Protein AF-A0ABD5R5C5-F1 (afdb_monomer_lite)

Sequence (71 aa):
MRVADNIISATIHTLDMVSRENQTILGFGLLALVLLYLVATLTTLPTWVSIAVVIVVGVIVPQVINNTRGE

Radius of gyration: 18.27 Å; chains: 1; bounding box: 32×16×56 Å

Secondary structure (DSSP, 8-state):
-HHHHHHHHHHHHHHHHHHHHHHHHHHHHHHHHHHHHHHHHH----HHHHHHHHHIIIIIHHHHHHHHH--

Foldseek 3Di:
DVVVVVVVVVVVVVVVLVVVLVVLLVVQQVVLVVVLVCCVVVHPDDPVVSVVSSCCRNPVVSVVVSVVVVD

pLDDT: mean 81.4, std 7.23, range [46.78, 89.44]

Structure (mmCIF, N/CA/C/O backbone):
data_AF-A0ABD5R5C5-F1
#
_entry.id   AF-A0ABD5R5C5-F1
#
loop_
_atom_site.group_PDB
_atom_site.id
_atom_site.type_symbol
_atom_site.label_atom_id
_atom_site.label_alt_id
_atom_site.label_comp_id
_atom_site.label_asym_id
_atom_site.label_entity_id
_atom_site.label_seq_id
_atom_site.pdbx_PDB_ins_code
_atom_site.Cartn_x
_atom_site.Cartn_y
_atom_site.Cartn_z
_atom_site.occupancy
_atom_site.B_iso_or_equiv
_atom_site.auth_seq_id
_atom_site.auth_comp_id
_atom_site.auth_asym_id
_atom_site.auth_atom_id
_atom_site.pdbx_PDB_model_num
ATOM 1 N N . MET A 1 1 ? 24.166 4.984 -37.004 1.00 65.38 1 MET A N 1
ATOM 2 C CA . MET A 1 1 ? 23.367 6.008 -36.300 1.00 65.38 1 MET A CA 1
ATOM 3 C C . MET A 1 1 ? 22.059 5.420 -35.769 1.00 65.38 1 MET A C 1
ATOM 5 O O . MET A 1 1 ? 21.988 5.227 -34.570 1.00 65.38 1 MET A O 1
ATOM 9 N N . ARG A 1 2 ? 21.147 4.919 -36.623 1.00 77.31 2 ARG A N 1
ATOM 10 C CA . ARG A 1 2 ? 19.851 4.308 -36.219 1.00 77.31 2 ARG A CA 1
ATOM 11 C C . ARG A 1 2 ? 19.880 3.259 -35.093 1.00 77.31 2 ARG A C 1
ATOM 13 O O . ARG A 1 2 ? 18.948 3.197 -34.306 1.00 77.31 2 ARG A O 1
ATOM 20 N N . VAL A 1 3 ? 20.912 2.415 -35.017 1.00 83.69 3 VAL A N 1
ATOM 21 C CA . VAL A 1 3 ? 21.008 1.392 -33.956 1.00 83.69 3 VAL A CA 1
ATOM 22 C C . VAL A 1 3 ? 21.269 2.030 -32.592 1.00 83.69 3 VAL A C 1
ATOM 24 O O . VAL A 1 3 ? 20.634 1.647 -31.619 1.00 83.69 3 VAL A O 1
ATOM 27 N N . ALA A 1 4 ? 22.154 3.027 -32.523 1.00 84.44 4 ALA A N 1
ATOM 28 C CA . ALA A 1 4 ? 22.437 3.733 -31.276 1.00 84.44 4 ALA A CA 1
ATOM 29 C C . ALA A 1 4 ? 21.193 4.487 -30.781 1.00 84.44 4 ALA A C 1
ATOM 31 O O . ALA A 1 4 ? 20.850 4.390 -29.608 1.00 84.44 4 ALA A O 1
ATOM 32 N N . ASP A 1 5 ? 20.464 5.135 -31.693 1.00 89.44 5 ASP A N 1
ATOM 33 C CA . ASP A 1 5 ? 19.238 5.873 -31.369 1.00 89.44 5 ASP A CA 1
ATOM 34 C C . ASP A 1 5 ? 18.140 4.949 -30.802 1.00 89.44 5 ASP A C 1
ATOM 36 O O . ASP A 1 5 ? 17.492 5.282 -29.810 1.00 89.44 5 ASP A O 1
ATOM 40 N N . ASN A 1 6 ? 17.983 3.743 -31.362 1.00 88.31 6 ASN A N 1
ATOM 41 C CA . ASN A 1 6 ? 17.014 2.753 -30.876 1.00 88.31 6 ASN A CA 1
ATOM 42 C C . ASN A 1 6 ? 17.360 2.222 -29.478 1.00 88.31 6 ASN A C 1
ATOM 44 O O . ASN A 1 6 ? 16.471 2.038 -28.649 1.00 88.31 6 ASN A O 1
ATOM 48 N N . ILE A 1 7 ? 18.646 1.978 -29.208 1.00 86.38 7 ILE A N 1
ATOM 49 C CA . ILE A 1 7 ? 19.105 1.498 -27.898 1.00 86.38 7 ILE A CA 1
ATOM 50 C C . ILE A 1 7 ? 18.909 2.583 -26.834 1.00 86.38 7 ILE A C 1
ATOM 52 O O . ILE A 1 7 ? 18.452 2.285 -25.730 1.00 86.38 7 ILE A O 1
ATOM 56 N N . ILE A 1 8 ? 19.191 3.843 -27.176 1.00 86.00 8 ILE A N 1
ATOM 57 C CA . ILE A 1 8 ? 18.969 4.982 -26.279 1.00 86.00 8 ILE A CA 1
ATOM 58 C C . ILE A 1 8 ? 17.473 5.132 -25.983 1.00 86.00 8 ILE A C 1
ATOM 60 O O . ILE A 1 8 ? 17.089 5.242 -24.821 1.00 86.00 8 ILE A O 1
ATOM 64 N N . SER A 1 9 ? 16.617 5.061 -27.004 1.00 88.06 9 SER A N 1
ATOM 65 C CA . SER A 1 9 ? 15.166 5.181 -26.834 1.00 88.06 9 SER A CA 1
ATOM 66 C C . SER A 1 9 ? 14.572 4.055 -25.977 1.00 88.06 9 SER A C 1
ATOM 68 O O . SER A 1 9 ? 13.792 4.336 -25.068 1.00 88.06 9 SER A O 1
ATOM 70 N N . ALA A 1 10 ? 14.981 2.802 -26.199 1.00 84.56 10 ALA A N 1
ATOM 71 C CA . ALA A 1 10 ? 14.529 1.668 -25.394 1.00 84.56 10 ALA A CA 1
ATOM 72 C C . ALA A 1 10 ? 14.986 1.777 -23.931 1.00 84.56 10 ALA A C 1
ATOM 74 O O . ALA A 1 10 ? 14.219 1.478 -23.020 1.00 84.56 10 ALA A O 1
ATOM 75 N N . THR A 1 11 ? 16.213 2.254 -23.704 1.00 87.94 11 THR A N 1
ATOM 76 C CA . THR A 1 11 ? 16.751 2.466 -22.353 1.00 87.94 11 THR A CA 1
ATOM 77 C C . THR A 1 11 ? 15.992 3.568 -21.614 1.00 87.94 11 THR A C 1
ATOM 79 O O . THR A 1 11 ? 15.641 3.393 -20.456 1.00 87.94 11 THR A O 1
ATOM 82 N N . ILE A 1 12 ? 15.681 4.695 -22.261 1.00 85.50 12 ILE A N 1
ATOM 83 C CA . ILE A 1 12 ? 14.901 5.764 -21.614 1.00 85.50 12 ILE A CA 1
ATOM 84 C C . ILE A 1 12 ? 13.491 5.274 -21.268 1.00 85.50 12 ILE A C 1
ATOM 86 O O . ILE A 1 12 ? 13.008 5.523 -20.168 1.00 85.50 12 ILE A O 1
ATOM 90 N N . HIS A 1 13 ? 12.864 4.502 -22.157 1.00 84.62 13 HIS A N 1
ATOM 91 C CA . HIS A 1 13 ? 11.532 3.963 -21.904 1.00 84.62 13 HIS A CA 1
ATOM 92 C C . HIS A 1 13 ? 11.493 3.024 -20.687 1.00 84.62 13 HIS A C 1
ATOM 94 O O . HIS A 1 13 ? 10.575 3.107 -19.874 1.00 84.62 13 HIS A O 1
ATOM 100 N N . THR A 1 14 ? 12.490 2.150 -20.513 1.00 86.94 14 THR A N 1
ATOM 101 C CA . THR A 1 14 ? 12.545 1.268 -19.334 1.00 86.94 14 THR A CA 1
ATOM 102 C C . THR A 1 14 ? 12.815 2.043 -18.047 1.00 86.94 14 THR A C 1
ATOM 104 O O . THR A 1 14 ? 12.226 1.729 -17.014 1.00 86.94 14 THR A O 1
ATOM 107 N N . LEU A 1 15 ? 13.639 3.092 -18.097 1.00 83.75 15 LEU A N 1
ATOM 108 C CA . LEU A 1 15 ? 13.882 3.970 -16.950 1.00 83.75 15 LEU A CA 1
ATOM 109 C C . LEU A 1 15 ? 12.616 4.737 -16.532 1.00 83.75 15 LEU A C 1
ATOM 111 O O . LEU A 1 15 ? 12.330 4.834 -15.337 1.00 83.75 15 LEU A O 1
ATOM 115 N N . ASP A 1 16 ? 11.823 5.211 -17.494 1.00 85.50 16 ASP A N 1
ATOM 116 C CA . ASP A 1 16 ? 10.546 5.885 -17.233 1.00 85.50 16 ASP A CA 1
ATOM 117 C C . ASP A 1 16 ? 9.502 4.935 -16.630 1.00 85.50 16 ASP A C 1
ATOM 119 O O . ASP A 1 16 ? 8.744 5.328 -15.735 1.00 85.50 16 ASP A O 1
ATOM 123 N N . MET A 1 17 ? 9.472 3.675 -17.081 1.00 87.44 17 MET A N 1
ATOM 124 C CA . MET A 1 17 ? 8.622 2.639 -16.486 1.00 87.44 17 MET A CA 1
ATOM 125 C C . MET A 1 17 ? 8.995 2.397 -15.016 1.00 87.44 17 MET A C 1
ATOM 127 O O . MET A 1 17 ? 8.124 2.459 -14.148 1.00 87.44 17 MET A O 1
ATOM 131 N N . VAL A 1 18 ? 10.288 2.224 -14.718 1.00 84.69 18 VAL A N 1
ATOM 132 C CA . VAL A 1 18 ? 10.781 1.972 -13.351 1.00 84.69 18 VAL A CA 1
ATOM 133 C C . VAL A 1 18 ? 10.561 3.178 -12.428 1.00 84.69 18 VAL A C 1
ATOM 135 O O . VAL A 1 18 ? 10.191 3.016 -11.264 1.00 84.69 18 VAL A O 1
ATOM 138 N N . SER A 1 19 ? 10.738 4.405 -12.929 1.0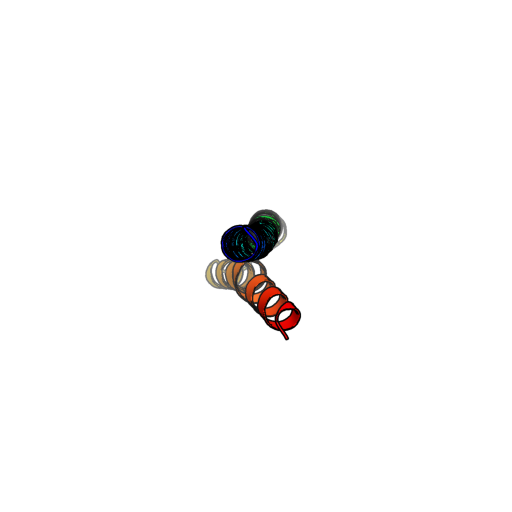0 86.19 19 SER A N 1
ATOM 139 C CA . SER A 1 19 ? 10.499 5.630 -12.150 1.00 86.19 19 SER A CA 1
ATOM 140 C C . SER A 1 19 ? 9.034 5.758 -11.712 1.00 86.19 19 SER A C 1
ATOM 142 O O . SER A 1 19 ? 8.743 6.033 -10.544 1.00 86.19 19 SER A O 1
ATOM 144 N N . ARG A 1 20 ? 8.101 5.489 -12.632 1.00 84.88 20 ARG A N 1
ATOM 145 C CA . ARG A 1 20 ? 6.654 5.561 -12.385 1.00 84.88 20 ARG A CA 1
ATOM 146 C C . ARG A 1 20 ? 6.168 4.485 -11.413 1.00 84.88 20 ARG A C 1
ATOM 148 O O . ARG A 1 20 ? 5.316 4.755 -10.561 1.00 84.88 20 ARG A O 1
ATOM 155 N N . GLU A 1 21 ? 6.722 3.283 -11.519 1.00 82.06 21 GLU A N 1
ATOM 156 C CA . GLU A 1 21 ? 6.448 2.180 -10.598 1.00 82.06 21 GLU A CA 1
ATOM 157 C C . GLU A 1 21 ? 6.912 2.530 -9.177 1.00 82.06 21 GLU A C 1
ATOM 159 O O . GLU A 1 21 ? 6.127 2.478 -8.225 1.00 82.06 21 GLU A O 1
ATOM 164 N N . ASN A 1 22 ? 8.149 3.013 -9.037 1.00 84.62 22 ASN A N 1
ATOM 165 C CA . ASN A 1 22 ? 8.696 3.413 -7.744 1.00 84.62 22 ASN A CA 1
ATOM 166 C C . ASN A 1 22 ? 7.912 4.575 -7.104 1.00 84.62 22 ASN A C 1
ATOM 168 O O . ASN A 1 22 ? 7.647 4.561 -5.902 1.00 84.62 22 ASN A O 1
ATOM 172 N N . GLN A 1 23 ? 7.474 5.559 -7.897 1.00 87.00 23 GLN A N 1
ATOM 173 C CA . GLN A 1 23 ? 6.629 6.652 -7.404 1.00 87.00 23 GLN A CA 1
ATOM 174 C C . GLN A 1 23 ? 5.289 6.143 -6.845 1.00 87.00 23 GLN A C 1
ATOM 176 O O . GLN A 1 23 ? 4.805 6.659 -5.835 1.00 87.00 23 GLN A O 1
ATOM 181 N N . THR A 1 24 ? 4.705 5.110 -7.459 1.00 84.31 24 THR A N 1
ATOM 182 C CA . THR A 1 24 ? 3.455 4.491 -6.989 1.00 84.31 24 THR A CA 1
ATOM 183 C C . THR A 1 24 ? 3.665 3.769 -5.658 1.00 84.31 24 THR A C 1
ATOM 185 O O . THR A 1 24 ? 2.892 3.975 -4.720 1.00 84.31 24 THR A O 1
ATOM 188 N N . ILE A 1 25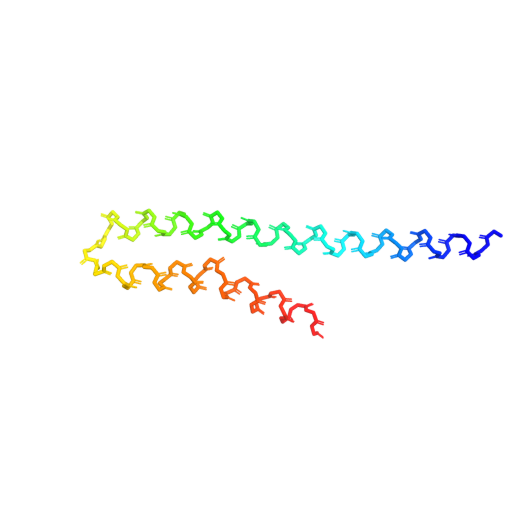 ? 4.736 2.980 -5.542 1.00 84.75 25 ILE A N 1
ATOM 189 C CA . ILE A 1 25 ? 5.086 2.260 -4.309 1.00 84.75 25 ILE A CA 1
ATOM 190 C C . ILE A 1 25 ? 5.333 3.245 -3.159 1.00 84.75 25 ILE A C 1
ATOM 192 O O . ILE A 1 25 ? 4.767 3.084 -2.078 1.00 84.75 25 ILE A O 1
ATOM 196 N N . LEU A 1 26 ? 6.117 4.303 -3.393 1.00 85.75 26 LEU A N 1
ATOM 197 C CA . LEU A 1 26 ? 6.390 5.331 -2.383 1.00 85.75 26 LEU A CA 1
ATOM 198 C C . LEU A 1 26 ? 5.119 6.075 -1.949 1.00 85.75 26 LEU A C 1
ATOM 200 O O . LEU A 1 26 ? 4.926 6.311 -0.755 1.00 85.75 26 LEU A O 1
ATOM 204 N N . GLY A 1 27 ? 4.234 6.410 -2.895 1.00 86.56 27 GLY A N 1
ATOM 205 C CA . GLY A 1 27 ? 2.965 7.080 -2.604 1.00 86.56 27 GLY A CA 1
ATOM 206 C C . GLY A 1 27 ? 2.063 6.258 -1.684 1.00 86.56 27 GLY A C 1
ATOM 207 O O . GLY A 1 27 ? 1.554 6.773 -0.687 1.00 86.56 27 GLY A O 1
ATOM 208 N N . PHE A 1 28 ? 1.913 4.963 -1.965 1.00 84.50 28 PHE A N 1
ATOM 209 C CA . PHE A 1 28 ? 1.133 4.071 -1.111 1.00 84.50 28 PHE A CA 1
ATOM 210 C C . PHE A 1 28 ? 1.822 3.734 0.216 1.00 84.50 28 PHE A C 1
ATOM 212 O O . PHE A 1 28 ? 1.133 3.585 1.224 1.00 84.50 28 PHE A O 1
ATOM 219 N N . GLY A 1 29 ? 3.155 3.670 0.254 1.00 83.81 29 GLY A N 1
ATOM 220 C CA . GLY A 1 29 ? 3.906 3.514 1.501 1.00 83.81 29 GLY A CA 1
ATOM 221 C C . GLY A 1 29 ? 3.640 4.661 2.483 1.00 83.81 29 GLY A C 1
ATOM 222 O O . GLY A 1 29 ? 3.351 4.424 3.656 1.00 83.81 29 GLY A O 1
ATOM 223 N N . LEU A 1 30 ? 3.640 5.906 1.996 1.00 87.81 30 LEU A N 1
ATOM 224 C CA . LEU A 1 30 ? 3.239 7.086 2.777 1.00 87.81 30 LEU A CA 1
ATOM 225 C C . LEU A 1 30 ? 1.787 6.987 3.266 1.00 87.81 30 LEU A C 1
ATOM 227 O O . LEU A 1 30 ? 1.504 7.240 4.436 1.00 87.81 30 LEU A O 1
ATOM 231 N N . LEU A 1 31 ? 0.876 6.569 2.387 1.00 84.38 31 LEU A N 1
ATOM 232 C CA . LEU A 1 31 ? -0.544 6.382 2.702 1.00 84.38 31 LEU A CA 1
ATOM 233 C C . LEU A 1 31 ? -0.755 5.331 3.806 1.00 84.38 31 LEU A C 1
ATOM 235 O O . LEU A 1 31 ? -1.578 5.520 4.701 1.00 84.38 31 LEU A O 1
ATOM 239 N N . ALA A 1 32 ? 0.036 4.260 3.791 1.00 81.88 32 ALA A N 1
ATOM 240 C CA . ALA A 1 32 ? 0.009 3.211 4.803 1.00 81.88 32 ALA A CA 1
ATOM 241 C C . ALA A 1 32 ? 0.479 3.693 6.177 1.00 81.88 32 ALA A C 1
ATOM 243 O O . ALA A 1 32 ? -0.116 3.318 7.185 1.00 81.88 32 ALA A O 1
ATOM 244 N N . LEU A 1 33 ? 1.507 4.545 6.231 1.00 84.44 33 LEU A N 1
ATOM 245 C CA . LEU A 1 33 ? 1.963 5.153 7.484 1.00 84.44 33 LEU A CA 1
ATOM 246 C C . LEU A 1 33 ? 0.890 6.066 8.089 1.00 84.44 33 LEU A C 1
ATOM 248 O O . LEU A 1 33 ? 0.646 6.014 9.295 1.00 84.44 33 LEU A O 1
ATOM 252 N N . VAL A 1 34 ? 0.209 6.858 7.254 1.00 87.56 34 VAL A N 1
ATOM 253 C CA . VAL A 1 34 ? -0.920 7.696 7.691 1.00 87.56 34 VAL A CA 1
ATOM 254 C C . VAL A 1 34 ? -2.059 6.827 8.228 1.00 87.56 34 VAL A C 1
ATOM 256 O O . VAL A 1 34 ? -2.587 7.098 9.306 1.00 87.56 34 VAL A O 1
ATOM 259 N N . LEU A 1 35 ? -2.407 5.748 7.524 1.00 80.81 35 LEU A N 1
ATOM 260 C CA . LEU A 1 35 ? -3.426 4.800 7.976 1.00 80.81 35 LEU A CA 1
ATOM 261 C C . LEU A 1 35 ? -3.042 4.095 9.275 1.00 80.81 35 LEU A C 1
ATOM 263 O O . LEU A 1 35 ? -3.893 3.955 10.147 1.00 80.81 35 LEU A O 1
ATOM 267 N N . LEU A 1 36 ? -1.780 3.700 9.445 1.00 81.12 36 LEU A N 1
ATOM 268 C CA . LEU A 1 36 ? -1.297 3.120 10.696 1.00 81.12 36 LEU A CA 1
ATOM 269 C C . LEU A 1 36 ? -1.484 4.089 11.863 1.00 81.12 36 LEU A C 1
ATOM 271 O O . LEU A 1 36 ? -1.993 3.694 12.909 1.00 81.12 36 LEU A O 1
ATOM 275 N N . TYR A 1 37 ? -1.104 5.355 11.679 1.00 82.31 37 TYR A N 1
ATOM 276 C CA . TYR A 1 37 ? -1.283 6.382 12.701 1.00 82.31 37 TYR A CA 1
ATOM 277 C C . TYR A 1 37 ? -2.764 6.572 13.060 1.00 82.31 37 TYR A C 1
ATOM 279 O O . TYR A 1 37 ? -3.116 6.608 14.240 1.00 82.31 37 TYR A O 1
ATOM 287 N N . LEU A 1 38 ? -3.648 6.627 12.060 1.00 82.19 38 LEU A N 1
ATOM 288 C CA . LEU A 1 38 ? -5.094 6.735 12.274 1.00 82.19 38 LEU A CA 1
ATOM 289 C C . LEU A 1 38 ? -5.663 5.506 12.991 1.00 82.19 38 LEU A C 1
ATOM 291 O O . LEU A 1 38 ? -6.432 5.650 13.933 1.00 82.19 38 LEU A O 1
ATOM 295 N N . VAL A 1 39 ? -5.260 4.297 12.602 1.00 79.94 39 VAL A N 1
ATOM 296 C CA . VAL A 1 39 ? -5.689 3.053 13.258 1.00 79.94 39 VAL A CA 1
ATOM 297 C C . VAL A 1 39 ? -5.221 3.027 14.713 1.00 79.94 39 VAL A C 1
ATOM 299 O O . VAL A 1 39 ? -6.016 2.732 15.599 1.00 79.94 39 VAL A O 1
ATOM 302 N N . ALA A 1 40 ? -3.967 3.393 14.980 1.00 76.62 40 ALA A N 1
ATOM 303 C CA . ALA A 1 40 ? -3.411 3.416 16.330 1.00 76.62 40 ALA A CA 1
ATOM 304 C C . ALA A 1 40 ? -4.058 4.473 17.243 1.00 76.62 40 ALA A C 1
ATOM 306 O O . ALA A 1 40 ? -4.077 4.295 18.458 1.00 76.62 40 ALA A O 1
ATOM 307 N N . THR A 1 41 ? -4.570 5.571 16.678 1.00 81.31 41 THR A N 1
ATOM 308 C CA . THR A 1 41 ? -5.182 6.670 17.446 1.00 81.31 41 THR A CA 1
ATOM 309 C C . THR A 1 41 ? -6.696 6.538 17.596 1.00 81.31 41 THR A C 1
ATOM 311 O O . THR A 1 41 ? -7.236 6.933 18.626 1.00 81.31 41 THR A O 1
ATOM 314 N N . LEU A 1 42 ? -7.387 5.985 16.596 1.00 79.19 42 LEU A N 1
ATOM 315 C CA . LEU A 1 42 ? -8.852 5.924 16.541 1.00 79.19 42 LEU A CA 1
ATOM 316 C C . LEU A 1 42 ? -9.424 4.550 16.904 1.00 79.19 42 LEU A C 1
ATOM 318 O O . LEU A 1 42 ? -10.638 4.417 17.055 1.00 79.19 42 LEU A O 1
ATOM 322 N N . THR A 1 43 ? -8.584 3.521 17.031 1.00 79.06 43 THR A N 1
ATOM 323 C CA . THR A 1 43 ? -9.029 2.158 17.340 1.00 79.06 43 THR A CA 1
ATOM 324 C C . THR A 1 43 ? -8.163 1.512 18.417 1.00 79.06 43 THR A C 1
ATOM 326 O O . THR A 1 43 ? -6.969 1.773 18.522 1.00 79.06 43 THR A O 1
ATOM 329 N N . THR A 1 44 ? -8.755 0.613 19.199 1.00 79.88 44 THR A N 1
ATOM 330 C CA . THR A 1 44 ? -8.059 -0.232 20.182 1.00 79.88 44 THR A CA 1
ATOM 331 C C . THR A 1 44 ? -7.920 -1.662 19.660 1.00 79.88 44 THR A C 1
ATOM 333 O O . THR A 1 44 ? -8.257 -2.637 20.332 1.00 79.88 44 THR A O 1
ATOM 336 N N . LEU A 1 45 ? -7.469 -1.799 18.412 1.00 76.81 45 LEU A N 1
ATOM 337 C CA . LEU A 1 45 ? -7.284 -3.102 17.780 1.00 76.81 45 LEU A CA 1
ATOM 338 C C . LEU A 1 45 ? -6.067 -3.843 18.366 1.00 76.81 45 LEU A C 1
ATOM 340 O O . LEU A 1 45 ? -5.052 -3.214 18.682 1.00 76.81 45 LEU A O 1
ATOM 344 N N . PRO A 1 46 ? -6.118 -5.187 18.463 1.00 83.38 46 PRO A N 1
ATOM 345 C CA . PRO A 1 46 ? -4.942 -5.990 18.774 1.00 83.38 46 PRO A CA 1
ATOM 346 C C . PRO A 1 46 ? -3.814 -5.696 17.781 1.00 83.38 46 PRO A C 1
ATOM 348 O O . PRO A 1 46 ? -4.055 -5.621 16.576 1.00 83.38 46 PRO A O 1
ATOM 351 N N . THR A 1 47 ? -2.573 -5.596 18.263 1.00 81.75 47 THR A N 1
ATOM 352 C CA . THR A 1 47 ? -1.404 -5.195 17.456 1.00 81.75 47 THR A CA 1
ATOM 353 C C . THR A 1 47 ? -1.256 -6.000 16.161 1.00 81.75 47 THR A C 1
ATOM 355 O O . THR A 1 47 ? -0.938 -5.437 15.117 1.00 81.75 47 THR A O 1
ATOM 358 N N . TRP A 1 48 ? -1.557 -7.301 16.199 1.00 83.06 48 TRP A N 1
ATOM 359 C CA . TRP A 1 48 ? -1.525 -8.186 15.030 1.00 83.06 48 TRP A CA 1
ATOM 360 C C . TRP A 1 48 ? -2.493 -7.762 13.917 1.00 83.06 48 TRP A C 1
ATOM 362 O O . TRP A 1 48 ? -2.149 -7.852 12.741 1.00 83.06 48 TRP A O 1
ATOM 372 N N . VAL A 1 49 ? -3.679 -7.257 14.275 1.00 84.06 49 VAL A N 1
ATOM 373 C CA . VAL A 1 49 ? -4.677 -6.764 13.313 1.00 84.06 49 VAL A CA 1
ATOM 374 C C . VAL A 1 49 ? -4.191 -5.467 12.673 1.00 84.06 49 VAL A C 1
ATOM 376 O O . VAL A 1 49 ? -4.253 -5.323 11.455 1.00 84.06 49 VAL A O 1
ATOM 379 N N . SER A 1 50 ? -3.631 -4.555 13.469 1.00 79.56 50 SER A N 1
ATOM 380 C CA . SER A 1 50 ? -3.061 -3.305 12.958 1.00 79.56 50 SER A CA 1
ATOM 381 C C . SER A 1 50 ? -1.904 -3.560 11.985 1.00 79.56 50 SER A C 1
ATOM 383 O O . SER A 1 50 ? -1.849 -2.940 10.926 1.00 79.56 50 SER A O 1
ATOM 385 N N . ILE A 1 51 ? -1.021 -4.520 12.288 1.00 80.94 51 ILE A N 1
ATOM 386 C CA . ILE A 1 51 ? 0.065 -4.931 11.382 1.00 80.94 51 ILE A CA 1
ATOM 387 C C . ILE A 1 51 ? -0.499 -5.494 10.071 1.00 80.94 51 ILE A C 1
ATOM 389 O O . ILE A 1 51 ? -0.037 -5.115 8.995 1.00 80.94 51 ILE A O 1
ATOM 393 N N . ALA 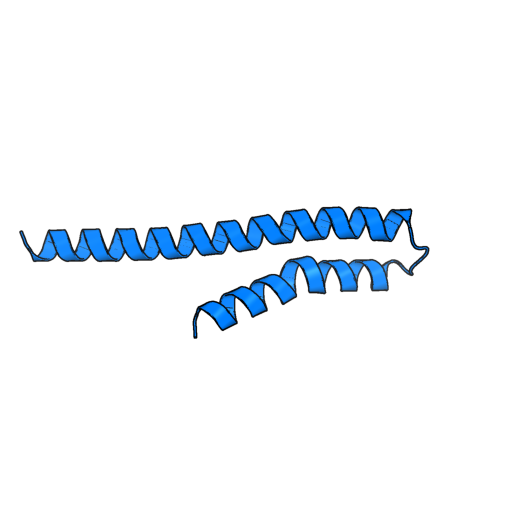A 1 52 ? -1.518 -6.358 10.141 1.00 85.12 52 ALA A N 1
ATOM 394 C CA . ALA A 1 52 ? -2.141 -6.935 8.952 1.00 85.12 52 ALA A CA 1
ATOM 395 C C . ALA A 1 52 ? -2.733 -5.857 8.029 1.00 85.12 52 ALA A C 1
ATOM 397 O O . ALA A 1 52 ? -2.509 -5.897 6.821 1.00 85.12 52 ALA A O 1
ATOM 398 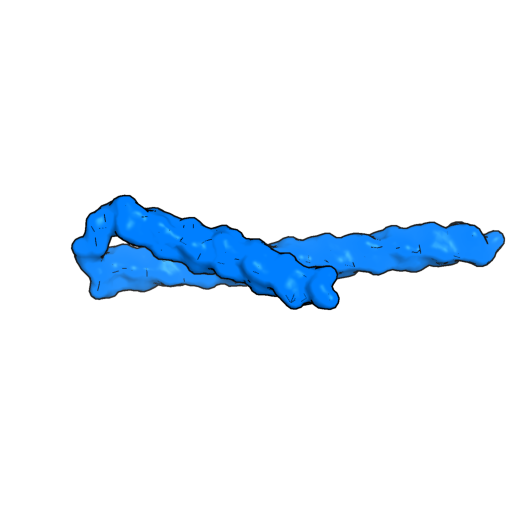N N . VAL A 1 53 ? -3.422 -4.855 8.586 1.00 82.06 53 VAL A N 1
ATOM 399 C CA . VAL A 1 53 ? -3.983 -3.734 7.811 1.00 82.06 53 VAL A CA 1
ATOM 400 C C . VAL A 1 53 ? -2.885 -2.941 7.100 1.00 82.06 53 VAL A C 1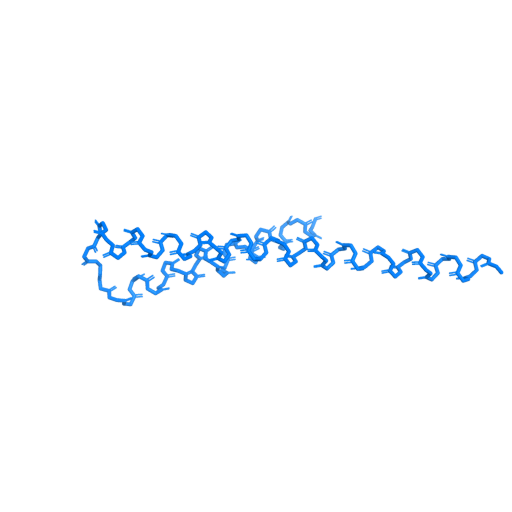
ATOM 402 O O . VAL A 1 53 ? -3.022 -2.635 5.916 1.00 82.06 53 VAL A O 1
ATOM 405 N N . VAL A 1 54 ? -1.773 -2.650 7.779 1.00 81.38 54 VAL A N 1
ATOM 406 C CA . VAL A 1 54 ? -0.652 -1.908 7.177 1.00 81.38 54 VAL A CA 1
ATOM 407 C C . VAL A 1 54 ? -0.009 -2.678 6.035 1.00 81.38 54 VAL A C 1
ATOM 409 O O . VAL A 1 54 ? 0.261 -2.091 4.991 1.00 81.38 54 VAL A O 1
ATOM 412 N N . ILE A 1 55 ? 0.208 -3.984 6.197 1.00 83.56 55 ILE A N 1
ATOM 413 C CA . ILE A 1 55 ? 0.777 -4.820 5.133 1.00 83.56 55 ILE A CA 1
ATOM 414 C C . ILE A 1 55 ? -0.179 -4.874 3.939 1.00 83.56 55 ILE A C 1
ATOM 416 O O . ILE A 1 55 ? 0.238 -4.679 2.798 1.00 83.56 55 ILE A O 1
ATOM 420 N N . VAL A 1 56 ? -1.473 -5.091 4.178 1.00 84.94 56 VAL A N 1
ATOM 421 C CA . VAL A 1 56 ? -2.448 -5.173 3.087 1.00 84.94 56 VAL A CA 1
ATOM 422 C C . VAL A 1 56 ? -2.516 -3.851 2.327 1.00 84.94 56 VAL A C 1
ATOM 424 O O . VAL A 1 56 ? -2.355 -3.845 1.109 1.00 84.94 56 VAL A O 1
ATOM 427 N N . VAL A 1 57 ? -2.694 -2.726 3.019 1.00 80.94 57 VAL A N 1
ATOM 428 C CA . VAL A 1 57 ? -2.906 -1.434 2.354 1.00 80.94 57 VAL A CA 1
ATOM 429 C C . VAL A 1 57 ? -1.608 -0.828 1.815 1.00 80.94 57 VAL A C 1
ATOM 431 O O . VAL A 1 57 ? -1.612 -0.228 0.743 1.00 80.94 57 VAL A O 1
ATOM 434 N N . GLY A 1 58 ? -0.494 -0.991 2.527 1.00 77.50 58 GLY A N 1
ATOM 435 C CA . GLY A 1 58 ? 0.788 -0.392 2.156 1.00 77.50 58 GLY A CA 1
ATOM 436 C C . GLY A 1 58 ? 1.654 -1.213 1.223 1.00 77.50 58 GLY A C 1
ATOM 437 O O . GLY A 1 58 ? 2.549 -0.651 0.600 1.00 77.50 58 GLY A O 1
ATOM 438 N N . VAL A 1 59 ? 1.416 -2.522 1.126 1.00 82.19 59 VAL A N 1
ATOM 439 C CA . VAL A 1 59 ? 2.300 -3.434 0.389 1.00 82.19 59 VAL A CA 1
ATOM 440 C C . VAL A 1 59 ? 1.530 -4.255 -0.638 1.00 82.19 59 VAL A C 1
ATOM 442 O O . VAL A 1 59 ? 1.927 -4.273 -1.798 1.00 82.19 59 VAL A O 1
ATOM 445 N N . ILE A 1 60 ? 0.406 -4.877 -0.270 1.00 84.12 60 ILE A N 1
ATOM 446 C CA . ILE A 1 60 ? -0.338 -5.760 -1.188 1.00 84.12 60 ILE A CA 1
ATOM 447 C C . ILE A 1 60 ? -1.182 -4.963 -2.189 1.00 84.12 60 ILE A C 1
ATOM 449 O O . ILE A 1 60 ? -1.074 -5.189 -3.391 1.00 84.12 60 ILE A O 1
ATOM 453 N N . VAL A 1 61 ? -1.993 -4.007 -1.729 1.00 82.62 61 VAL A N 1
ATOM 454 C CA . VAL A 1 61 ? -2.837 -3.165 -2.600 1.00 82.62 61 VAL A CA 1
ATOM 455 C C . VAL A 1 61 ? -2.032 -2.465 -3.710 1.00 82.62 61 VAL A C 1
ATOM 457 O O . VAL A 1 61 ? -2.443 -2.547 -4.867 1.00 82.62 61 VAL A O 1
ATOM 460 N N . PRO A 1 62 ? -0.874 -1.837 -3.435 1.00 78.56 62 PRO A N 1
ATOM 461 C CA . PRO A 1 62 ? -0.080 -1.163 -4.462 1.00 78.56 62 PRO A CA 1
ATOM 462 C C . PRO A 1 62 ? 0.531 -2.150 -5.451 1.00 78.56 62 P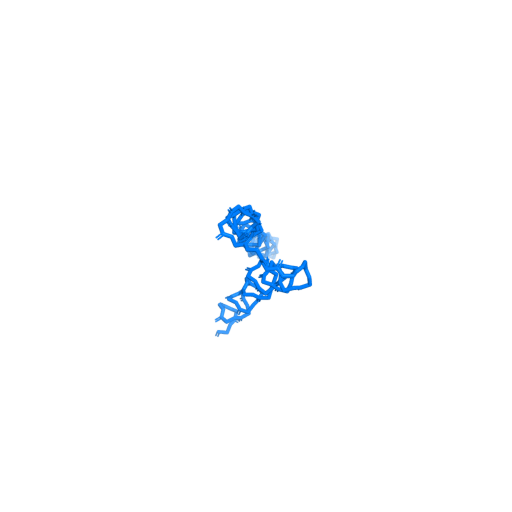RO A C 1
ATOM 464 O O . PRO A 1 62 ? 0.560 -1.864 -6.643 1.00 78.56 62 PRO A O 1
ATOM 467 N N . GLN A 1 63 ? 0.975 -3.320 -4.977 1.00 80.56 63 GLN A N 1
ATOM 468 C CA . GLN A 1 63 ? 1.494 -4.379 -5.843 1.00 80.56 63 GLN A CA 1
ATOM 469 C C . GLN A 1 63 ? 0.410 -4.910 -6.783 1.00 80.56 63 GLN A C 1
ATOM 471 O O . GLN A 1 63 ? 0.658 -5.065 -7.974 1.00 80.56 63 GLN A O 1
ATOM 476 N N . VAL A 1 64 ? -0.808 -5.133 -6.283 1.00 83.44 64 VAL A N 1
ATOM 477 C CA . VAL A 1 64 ? -1.942 -5.576 -7.109 1.00 83.44 64 VAL A CA 1
ATOM 478 C C . VAL A 1 64 ? -2.323 -4.508 -8.135 1.00 83.44 64 VAL A C 1
ATOM 480 O O . VAL A 1 64 ? -2.503 -4.835 -9.302 1.00 83.44 64 VAL A O 1
ATOM 483 N N . ILE A 1 65 ? -2.397 -3.233 -7.736 1.00 79.44 65 ILE A N 1
ATOM 484 C CA . ILE A 1 65 ? -2.695 -2.115 -8.649 1.00 79.44 65 ILE A CA 1
ATOM 485 C C . ILE A 1 65 ? -1.592 -1.928 -9.702 1.00 79.44 65 ILE A C 1
ATOM 487 O O . ILE A 1 65 ? -1.878 -1.542 -10.833 1.00 79.44 65 ILE A O 1
ATOM 491 N N . ASN A 1 66 ? -0.330 -2.161 -9.341 1.00 76.44 66 ASN A N 1
ATOM 492 C CA . ASN A 1 66 ? 0.783 -2.103 -10.284 1.00 76.44 66 ASN A CA 1
ATOM 493 C C . ASN A 1 66 ? 0.699 -3.243 -11.308 1.00 76.44 66 ASN A C 1
ATOM 495 O O . ASN A 1 66 ? 0.813 -2.994 -12.503 1.00 76.44 66 ASN A O 1
ATOM 499 N N . ASN A 1 67 ? 0.406 -4.465 -10.854 1.00 75.25 67 ASN A N 1
ATOM 500 C CA . ASN A 1 67 ? 0.258 -5.624 -11.734 1.00 75.25 67 ASN A CA 1
ATOM 501 C C . ASN A 1 67 ? -0.925 -5.477 -12.705 1.00 75.25 67 ASN A C 1
ATOM 503 O O . ASN A 1 67 ? -0.765 -5.765 -13.882 1.00 75.25 67 ASN A O 1
ATOM 507 N N . THR A 1 68 ? -2.074 -4.951 -12.262 1.00 67.31 68 THR A N 1
ATOM 508 C CA . THR A 1 68 ? -3.244 -4.746 -13.143 1.00 67.31 68 THR A CA 1
ATOM 509 C C . THR A 1 68 ? -3.090 -3.597 -14.136 1.00 67.31 68 THR A C 1
ATOM 511 O O . THR A 1 68 ? -3.865 -3.501 -15.079 1.00 67.31 68 THR A O 1
ATOM 514 N N . ARG A 1 69 ? -2.120 -2.697 -13.940 1.00 58.88 69 ARG A N 1
ATOM 515 C CA . ARG A 1 69 ? -1.749 -1.676 -14.934 1.00 58.88 69 ARG A CA 1
ATOM 516 C C . ARG A 1 69 ? -0.715 -2.171 -15.945 1.00 58.88 69 ARG A C 1
ATOM 518 O O . ARG A 1 69 ? -0.467 -1.471 -16.924 1.00 58.88 69 ARG A O 1
ATOM 525 N N . GLY A 1 70 ? -0.081 -3.310 -15.668 1.00 55.53 70 GLY A N 1
ATOM 526 C CA . GLY A 1 70 ? 0.861 -3.977 -16.564 1.00 55.53 70 GLY A CA 1
ATOM 527 C C . GLY A 1 70 ? 0.209 -4.965 -17.538 1.00 55.53 70 GLY A C 1
ATOM 528 O O . GLY A 1 70 ? 0.909 -5.452 -18.424 1.00 55.53 70 GLY A O 1
ATOM 529 N N . GLU A 1 71 ? -1.090 -5.246 -17.381 1.00 46.78 71 GLU A N 1
ATOM 530 C CA . GLU A 1 71 ? -1.947 -6.016 -18.303 1.00 46.78 71 GLU A CA 1
ATOM 531 C C . GLU A 1 71 ? -2.733 -5.083 -19.239 1.00 46.78 71 GLU A C 1
ATOM 533 O O . GLU A 1 71 ? -2.893 -5.448 -20.427 1.00 46.78 71 GLU A O 1
#

InterPro domains:
  IPR058293 Protein of unknown function DUF7987 [PF25949] (17-69)

Organism: NCBI:txid1126240